Protein 1NN7 (pdb70)

Sequence (105 aa):
LIVLNVSGTRFQTWQDTLERYPDTLLGSSERDFFYHPETQQYFFDRDPDIFRHILNFYRTGKLHYPRHECISAYDEELAFFGLIPEIIGDCCYEEYKDRRRENAE

Organism: Rattus norvegicus (NCBI:txid10116)

Nearest PDB structures (foldseek):
  1nn7-assembly1_A  TM=1.010E+00  e=1.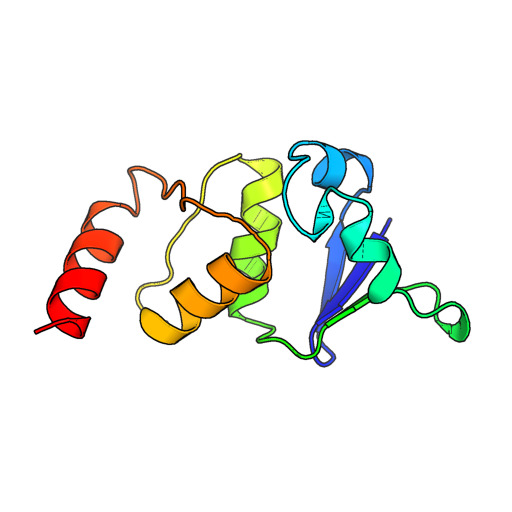945E-22  Rattus norvegicus
  7ukh-assembly1_A  TM=9.911E-01  e=4.277E-20  Homo sapiens
  1s1g-assembly1_B  TM=9.891E-01  e=1.939E-17  Homo sapiens
  7w6s-assembly1_F  TM=9.846E-01  e=5.201E-17  Homo sapiens
  7w6n-assembly1_B  TM=9.807E-01  e=1.815E-16  Homo sapiens

InterPro domains:
  IPR000210 BTB/POZ domain [SM00225] (41-140)
  IPR003131 Potassium channel tetramerisation-type BTB domain [PF02214] (43-132)
  IPR003968 Potassium channel, voltage dependent, Kv [PR01491] (82-92)
  IPR003968 Potassium channel, voltage dependent, Kv [PR01491] (299-307)
  IPR003968 Potassium channel, voltage dependent, Kv [PR01491] (323-337)
  IPR003968 Potassium channel, voltage dependent, Kv [PR01491] (394-405)
  IPR003975 Potassium channel, voltage dependent, Kv4 [PR01497] (68-81)
  IPR003975 Potassium channel, voltage dependent, Kv4 [PR01497] (143-159)
  IPR003975 Potassium channel, voltage dependent, Kv4 [PR01497] (161-175)
  IPR003975 Potassium channel, voltage dependent, Kv4 [PR01497] (180-194)
  IPR003975 Potassium channel, voltage dependent, Kv4 [PR01497] (220-236)
  IPR003975 Potassium channel, voltage dependent, Kv4 [PR01497] (318-337)
  IPR003975 Potassium channel, voltage dependent, Kv4 [PR01497] (415-426)
  IPR003975 Potassium channel, voltage dependent, Kv4 [PR01497] (429-445)
  IPR003975 Potassium channel, voltage dependent, Kv4 [PR01497] (475-489)
  IPR004055 Potassium channel, voltage dependent, Kv4.2 [PR01517] (30-42)
  IPR004055 Potassium channel, voltage dependent, Kv4.2 [PR01517] (148-164)
  IPR004055 Potassium channel, voltage dependent, Kv4.2 [PR01517] (461-473)
  IPR004055 Potassium channel, voltage dependent, Kv4.2 [PR01517] (560-573)
  IPR004055 Potassium channel, voltage dependent, Kv4.2 [PR01517] (580-592)

CATH classification: 3.30.710.10

Structure (mmCIF, N/CA/C/O backbone):
data_1NN7
#
_entry.id   1NN7
#
_cell.length_a   59.999
_cell.length_b   59.999
_cell.length_c   61.593
_cell.angle_alpha   90.00
_cell.angle_beta   90.00
_cell.angle_gamma   90.00
#
_symmetry.space_group_name_H-M   'P 4 21 2'
#
loop_
_entity.id
_entity.type
_entity.pdbx_description
1 polymer 'potassium channel Kv4.2'
2 non-polymer 'ZINC ION'
3 water water
#
loop_
_atom_site.group_PDB
_atom_site.id
_atom_site.type_symbol
_atom_site.label_atom_id
_atom_site.label_alt_id
_atom_site.label_comp_id
_atom_site.label_asym_id
_atom_site.label_entity_id
_atom_site.label_seq_id
_atom_site.pdbx_PDB_ins_code
_atom_site.Cartn_x
_atom_site.Cartn_y
_atom_site.Cartn_z
_atom_site.occupancy
_atom_site.B_iso_or_equiv
_atom_site.auth_seq_id
_atom_site.auth_comp_id
_atom_site.auth_asym_id
_atom_site.auth_atom_id
_atom_site.pdbx_PDB_model_num
ATOM 1 N N . LEU A 1 1 ? 14.023 64.275 27.960 1.00 39.01 42 LEU A N 1
ATOM 2 C CA . LEU A 1 1 ? 14.823 63.728 26.826 1.00 38.16 42 LEU A CA 1
ATOM 3 C C . LEU A 1 1 ? 14.876 62.215 26.826 1.00 38.23 42 LEU A C 1
ATOM 4 O O . LEU A 1 1 ? 15.179 61.597 27.845 1.00 39.17 42 LEU A O 1
ATOM 9 N N . ILE A 1 2 ? 14.586 61.630 25.667 1.00 37.86 43 ILE A N 1
ATOM 10 C CA . ILE A 1 2 ? 14.612 60.185 25.483 1.00 35.13 43 ILE A CA 1
ATOM 11 C C . ILE A 1 2 ? 15.962 59.817 24.882 1.00 33.99 43 ILE A C 1
ATOM 12 O O . ILE A 1 2 ? 16.392 60.428 23.907 1.00 32.95 43 ILE A O 1
ATOM 17 N N . VAL A 1 3 ? 16.632 58.834 25.470 1.00 31.28 44 VAL A N 1
ATOM 18 C CA . VAL A 1 3 ? 17.917 58.393 24.951 1.00 29.64 44 VAL A CA 1
ATOM 19 C C . VAL A 1 3 ? 17.735 57.139 24.115 1.00 28.44 44 VAL A C 1
ATOM 20 O O . VAL A 1 3 ? 17.254 56.110 24.599 1.00 26.76 44 VAL A O 1
ATOM 24 N N . LEU A 1 4 ? 18.113 57.245 22.849 1.00 26.30 45 LEU A N 1
ATOM 25 C CA . LEU A 1 4 ? 18.025 56.136 21.926 1.00 22.20 45 LEU A CA 1
ATOM 26 C C . LEU A 1 4 ? 19.468 55.757 21.608 1.00 23.33 45 LEU A C 1
ATOM 27 O O . LEU A 1 4 ? 20.136 56.428 20.816 1.00 21.51 45 LEU A O 1
ATOM 32 N N . ASN A 1 5 ? 19.952 54.702 22.260 1.00 23.04 46 ASN A N 1
ATOM 33 C CA . ASN A 1 5 ? 21.308 54.216 22.060 1.00 21.65 46 ASN A CA 1
ATOM 34 C C . ASN A 1 5 ? 21.308 53.214 20.910 1.00 22.19 46 ASN A C 1
ATOM 35 O O . ASN A 1 5 ? 20.746 52.127 21.033 1.00 22.41 46 ASN A O 1
ATOM 40 N N . VAL A 1 6 ? 21.933 53.580 19.793 1.00 21.11 47 VAL A N 1
ATOM 41 C CA . VAL A 1 6 ? 21.995 52.698 18.635 1.00 18.27 47 VAL A CA 1
ATOM 42 C C . VAL A 1 6 ? 23.416 52.188 18.428 1.00 18.99 47 VAL A C 1
ATOM 43 O O . VAL A 1 6 ? 24.275 52.903 17.906 1.00 18.66 47 VAL A O 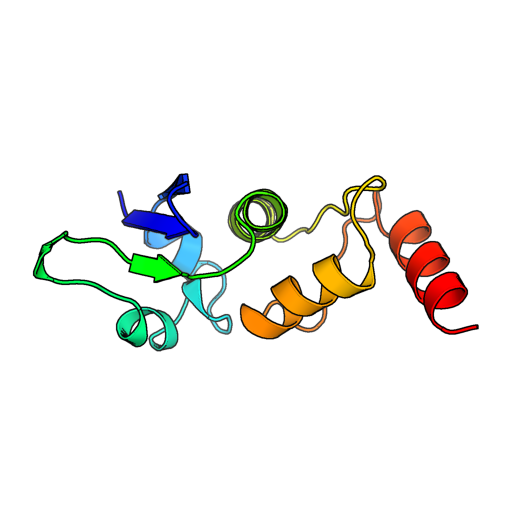1
ATOM 47 N N . SER A 1 7 ? 23.652 50.947 18.846 1.00 19.28 48 SER A N 1
ATOM 48 C CA . SER A 1 7 ? 24.957 50.302 18.738 1.00 19.75 48 SER A CA 1
ATOM 49 C C . SER A 1 7 ? 26.096 51.109 19.368 1.00 20.99 48 SER A C 1
ATOM 50 O O . SER A 1 7 ? 27.230 51.068 18.889 1.00 19.92 48 SER A O 1
ATOM 53 N N . GLY A 1 8 ? 25.794 51.835 20.441 1.00 20.46 49 GLY A N 1
ATOM 54 C CA . GLY A 1 8 ? 26.818 52.617 21.110 1.00 20.20 49 GLY A CA 1
ATOM 55 C C . GLY A 1 8 ? 26.732 54.108 20.837 1.00 20.83 49 GLY A C 1
ATOM 56 O O . GLY A 1 8 ? 27.316 54.905 21.571 1.00 19.24 49 GLY A O 1
ATOM 57 N N . THR A 1 9 ? 26.006 54.486 19.786 1.00 19.00 50 THR A N 1
ATOM 58 C CA . THR A 1 9 ? 25.857 55.890 19.424 1.00 19.50 50 THR A CA 1
ATOM 59 C C . THR A 1 9 ? 24.631 56.474 20.105 1.00 20.95 50 THR A C 1
ATOM 60 O O . THR A 1 9 ? 23.509 56.000 19.911 1.00 19.82 50 THR A O 1
ATOM 64 N N . ARG A 1 10 ? 24.857 57.513 20.898 1.00 20.47 51 ARG A N 1
ATOM 65 C CA . ARG A 1 10 ? 23.781 58.161 21.614 1.00 21.54 51 ARG A CA 1
ATOM 66 C C . ARG A 1 10 ? 23.008 59.152 20.766 1.00 21.63 51 ARG A C 1
ATOM 67 O O . ARG A 1 10 ? 23.586 60.063 20.173 1.00 22.54 51 ARG A O 1
ATOM 75 N N . PHE A 1 11 ? 21.698 58.951 20.707 1.00 21.19 52 PHE A N 1
ATOM 76 C CA . PHE A 1 11 ? 20.805 59.829 20.070 1.00 22.36 52 PHE A CA 1
ATOM 77 C C . PHE A 1 11 ? 19.839 60.282 21.120 1.00 23.03 52 PHE A C 1
ATOM 78 O O . PHE A 1 11 ? 19.551 59.512 22.048 1.00 20.80 52 PHE A O 1
ATOM 86 N N . GLN A 1 12 ? 19.319 61.499 21.026 1.00 24.55 53 GLN A N 1
ATOM 87 C CA . GLN A 1 12 ? 18.363 61.981 22.012 1.00 24.33 53 GLN A CA 1
ATOM 88 C C . GLN A 1 12 ? 17.311 62.792 21.292 1.00 25.01 53 GLN A C 1
ATOM 89 O O . GLN A 1 12 ? 17.612 63.568 20.382 1.00 23.47 53 GLN A O 1
ATOM 95 N N . THR A 1 13 ? 16.068 62.585 21.699 1.00 26.06 54 THR A N 1
ATOM 96 C CA . THR A 1 13 ? 14.941 63.278 21.115 1.00 27.98 54 THR A CA 1
ATOM 97 C C . THR A 1 13 ? 13.888 63.417 22.203 1.00 29.70 54 THR A C 1
ATOM 98 O O . THR A 1 13 ? 14.110 63.002 23.341 1.00 28.14 54 THR A O 1
ATOM 102 N N . TRP A 1 14 ? 12.747 63.998 21.851 1.00 31.54 55 TRP A N 1
ATOM 103 C CA . TRP A 1 14 ? 11.664 64.176 22.808 1.00 32.88 55 TRP A CA 1
ATOM 104 C C . TRP A 1 14 ? 10.577 63.150 22.552 1.00 34.06 55 TRP A C 1
ATOM 105 O O . TRP A 1 14 ? 10.341 62.755 21.410 1.00 34.95 55 TRP A O 1
ATOM 116 N N . GLN A 1 15 ? 9.920 62.730 23.627 1.00 35.35 56 GLN A N 1
ATOM 117 C CA . GLN A 1 15 ? 8.833 61.768 23.562 1.00 37.17 56 GLN A CA 1
ATOM 118 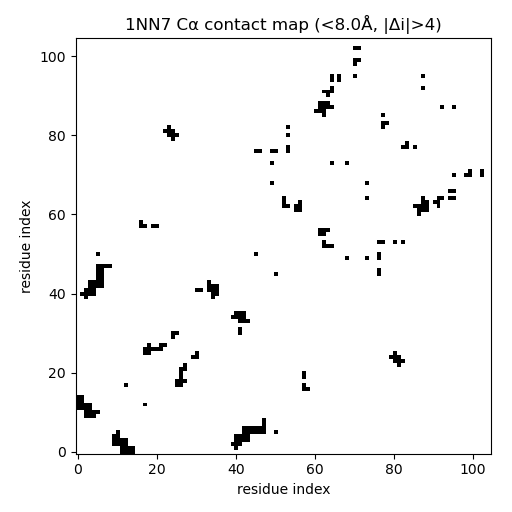C C . GLN A 1 15 ? 7.731 62.323 22.662 1.00 37.27 56 GLN A C 1
ATOM 119 O O . GLN A 1 15 ? 7.112 61.586 21.896 1.00 36.92 56 GLN A O 1
ATOM 125 N N . ASP A 1 16 ? 7.488 63.627 22.763 1.00 36.66 57 ASP A N 1
ATOM 126 C CA . ASP A 1 16 ? 6.460 64.270 21.952 1.00 37.05 57 ASP A CA 1
ATOM 127 C C . A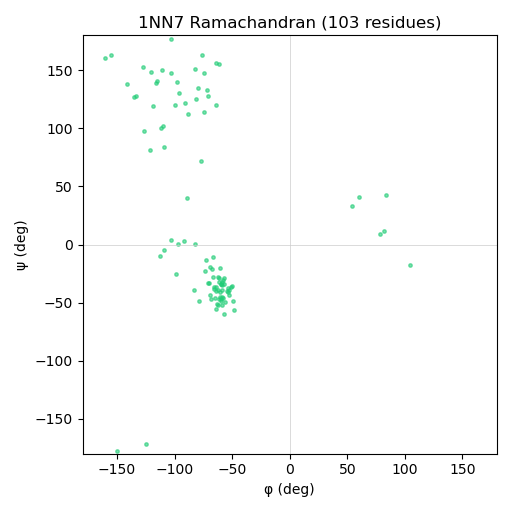SP A 1 16 ? 6.821 64.184 20.483 1.00 34.63 57 ASP A C 1
ATOM 128 O O . ASP A 1 16 ? 5.958 63.953 19.642 1.00 34.12 57 ASP A O 1
ATOM 133 N N . THR A 1 17 ? 8.104 64.370 20.184 1.00 33.06 58 THR A N 1
ATOM 134 C CA . THR A 1 17 ? 8.584 64.302 18.815 1.00 29.90 58 THR A CA 1
ATOM 135 C C . THR A 1 17 ? 8.264 62.937 18.222 1.00 28.43 58 THR A C 1
ATOM 136 O O . THR A 1 17 ? 7.670 62.846 17.151 1.00 29.04 58 THR A O 1
ATOM 140 N N . LEU A 1 18 ? 8.642 61.876 18.928 1.00 27.90 59 LEU A N 1
ATOM 141 C CA . LEU A 1 18 ? 8.399 60.519 18.444 1.00 27.32 59 LEU A CA 1
ATOM 142 C C . LEU A 1 18 ? 6.918 60.187 18.337 1.00 27.65 59 LEU A C 1
ATOM 143 O O . LEU A 1 18 ? 6.490 59.488 17.414 1.00 24.59 59 LEU A O 1
ATOM 148 N N . GLU A 1 19 ? 6.131 60.699 19.273 1.00 28.29 60 GLU A N 1
ATOM 149 C CA . GLU A 1 19 ? 4.701 60.435 19.258 1.00 30.60 60 GLU A CA 1
ATOM 150 C C . GLU A 1 19 ? 3.995 61.064 18.063 1.00 30.90 60 GLU A C 1
ATOM 151 O O . GLU A 1 19 ? 2.833 60.757 17.805 1.00 31.57 60 GLU A O 1
ATOM 157 N N . ARG A 1 20 ? 4.695 61.933 17.334 1.00 30.80 61 ARG A N 1
ATOM 158 C CA . ARG A 1 20 ? 4.121 62.579 16.152 1.00 31.93 61 ARG A CA 1
ATOM 159 C C . ARG A 1 20 ? 3.693 61.536 15.128 1.00 30.15 61 ARG A C 1
ATOM 160 O O . ARG A 1 20 ? 2.714 61.717 14.408 1.00 29.62 61 ARG A O 1
ATOM 168 N N . TYR A 1 21 ? 4.441 60.445 15.044 1.00 29.21 62 TYR A N 1
ATOM 169 C CA . TYR A 1 21 ? 4.083 59.413 14.096 1.00 27.54 62 TYR A CA 1
ATOM 170 C C . TYR A 1 21 ? 3.846 58.081 14.774 1.00 28.78 62 TYR A C 1
ATOM 171 O O . TYR A 1 21 ? 4.686 57.182 14.738 1.00 28.22 62 TYR A O 1
ATOM 180 N N . PRO A 1 22 ? 2.567 58.013 15.319 1.00 30.38 63 PRO A N 1
ATOM 181 C CA . PRO A 1 22 ? 2.243 56.747 15.791 1.00 31.73 63 PRO A CA 1
ATOM 182 C C . PRO A 1 22 ? 2.257 55.782 14.794 1.00 33.31 63 PRO A C 1
ATOM 183 O O . PRO A 1 22 ? 2.125 56.189 13.643 1.00 37.19 63 PRO A O 1
ATOM 187 N N . ASP A 1 23 ? 2.448 54.529 15.025 1.00 32.55 64 ASP A N 1
ATOM 188 C CA . ASP A 1 23 ? 2.400 53.732 13.779 1.00 32.92 64 ASP A CA 1
ATOM 189 C C . ASP A 1 23 ? 3.685 53.702 13.020 1.00 31.08 64 ASP A C 1
ATOM 190 O O . ASP A 1 23 ? 3.791 53.822 11.810 1.00 31.00 64 ASP A O 1
ATOM 195 N N . THR A 1 24 ? 4.682 53.537 13.884 1.00 28.54 65 THR A N 1
ATOM 196 C CA . THR A 1 24 ? 6.048 53.340 13.700 1.00 26.18 65 THR A CA 1
ATOM 197 C C . THR A 1 24 ? 6.625 52.762 14.939 1.00 26.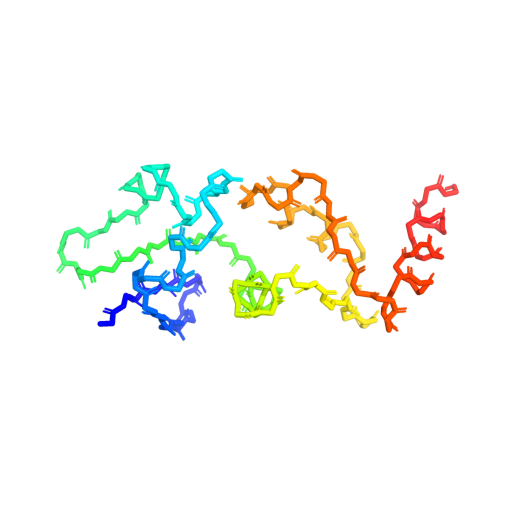66 65 THR A C 1
ATOM 198 O O . THR A 1 24 ? 5.971 52.845 15.976 1.00 26.94 65 THR A O 1
ATOM 202 N N . LEU A 1 25 ? 7.796 52.143 14.879 1.00 27.08 66 LEU A N 1
ATOM 203 C CA . LEU A 1 25 ? 8.361 51.519 16.068 1.00 26.32 66 LEU A CA 1
ATOM 204 C C . LEU A 1 25 ? 8.530 52.514 17.221 1.00 25.46 66 LEU A C 1
ATOM 205 O O . LEU A 1 25 ? 7.944 52.350 18.291 1.00 24.40 66 LEU A O 1
ATOM 210 N N . LEU A 1 26 ? 9.325 53.551 16.979 1.00 25.25 67 LEU A N 1
ATOM 211 C CA . LEU A 1 26 ? 9.627 54.568 17.979 1.00 24.96 67 LEU A CA 1
ATOM 212 C C . LEU A 1 26 ? 8.459 55.396 18.519 1.00 25.72 67 LEU A C 1
ATOM 213 O O . LEU A 1 26 ? 8.521 55.880 19.645 1.00 22.94 67 LEU A O 1
ATOM 218 N N . GLY A 1 27 ? 7.410 55.575 17.723 1.00 27.15 68 GLY A N 1
ATOM 219 C CA . GLY A 1 27 ? 6.282 56.370 18.180 1.00 28.44 68 GLY A CA 1
ATOM 220 C C . GLY A 1 27 ? 5.182 55.572 18.854 1.00 29.91 68 GLY A C 1
ATOM 221 O O . GLY A 1 27 ? 4.154 56.129 19.245 1.00 29.80 68 GLY A O 1
ATOM 222 N N . SER A 1 28 ? 5.400 54.269 19.000 1.00 29.72 69 SER A N 1
ATOM 223 C CA . SER A 1 28 ? 4.402 53.398 19.611 1.00 30.80 69 SER A CA 1
ATOM 224 C C . SER A 1 28 ? 4.929 52.604 20.797 1.00 31.30 69 SER A C 1
ATOM 225 O O . SER A 1 28 ? 6.051 52.813 21.260 1.00 31.54 69 SER A O 1
ATOM 228 N N . SER A 1 29 ? 4.102 51.676 21.270 1.00 31.81 70 SER A N 1
ATOM 229 C CA . SER A 1 29 ? 4.449 50.827 22.400 1.00 31.24 70 SER A CA 1
ATOM 230 C C . SER A 1 29 ? 5.497 49.788 22.021 1.00 30.68 70 SER A C 1
ATOM 231 O O . SER A 1 29 ? 6.089 49.149 22.893 1.00 29.87 70 SER A O 1
ATOM 234 N N . GLU A 1 30 ? 5.728 49.615 20.721 1.00 32.52 71 GLU A N 1
ATOM 235 C CA . GLU A 1 30 ? 6.731 48.650 20.269 1.00 33.71 71 GLU A CA 1
ATOM 236 C C . GLU A 1 30 ? 8.080 49.016 20.880 1.00 32.56 71 GLU A C 1
ATOM 237 O O . GLU A 1 30 ? 8.902 48.148 21.140 1.00 32.11 71 GLU A O 1
ATOM 243 N N . ARG A 1 31 ? 8.288 50.311 21.105 1.00 32.67 72 ARG A N 1
ATOM 244 C CA . ARG A 1 31 ? 9.537 50.827 21.657 1.00 32.16 72 ARG A CA 1
ATOM 245 C C . ARG A 1 31 ? 9.888 50.277 23.036 1.00 32.94 72 ARG A C 1
ATOM 246 O O . ARG A 1 31 ? 11.067 50.090 23.361 1.00 30.61 72 ARG A O 1
ATOM 254 N N . ASP A 1 32 ? 8.859 50.029 23.844 1.00 32.88 73 ASP A N 1
ATOM 255 C CA . ASP A 1 32 ? 9.035 49.510 25.198 1.00 32.69 73 ASP A CA 1
ATOM 256 C C . ASP A 1 32 ? 9.927 48.275 25.247 1.00 30.57 73 ASP A C 1
ATOM 257 O O . ASP A 1 32 ? 10.702 48.091 26.186 1.00 29.87 73 ASP A O 1
ATOM 262 N N . PHE A 1 33 ? 9.810 47.431 24.229 1.00 29.50 74 PHE A N 1
ATOM 263 C CA . PHE A 1 33 ? 10.582 46.197 24.155 1.00 30.55 74 PHE A CA 1
ATOM 264 C C . PHE A 1 33 ? 12.094 46.406 24.126 1.00 29.62 74 PHE A C 1
ATOM 265 O O . PHE A 1 33 ? 12.850 45.496 24.451 1.00 29.51 74 PHE A O 1
ATOM 273 N N . PHE A 1 34 ? 12.525 47.607 23.749 1.00 29.26 75 PHE A N 1
ATOM 274 C CA . PHE A 1 34 ? 13.946 47.931 23.654 1.00 28.88 75 PHE A CA 1
ATOM 275 C C . PHE A 1 34 ? 14.481 48.761 24.808 1.00 29.66 75 PHE A C 1
ATOM 276 O O . PHE A 1 34 ? 15.648 49.150 24.803 1.00 29.8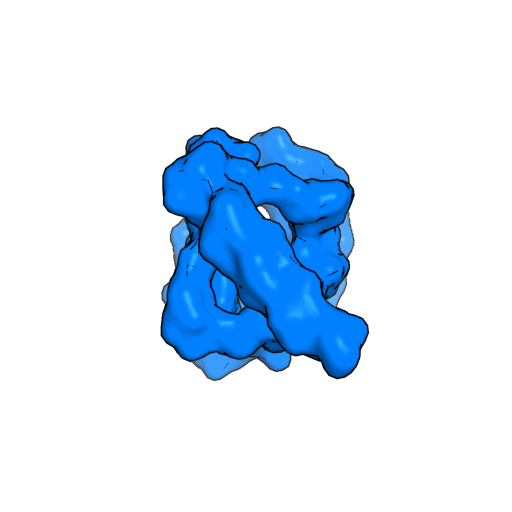1 75 PHE A O 1
ATOM 284 N N . TYR A 1 35 ? 13.634 49.033 25.795 1.00 30.92 76 TYR A N 1
ATOM 285 C CA . TYR A 1 35 ? 14.046 49.820 26.951 1.00 32.49 76 TYR A CA 1
ATOM 286 C C . TYR A 1 35 ? 14.930 49.015 27.904 1.00 33.22 76 TYR A C 1
ATOM 287 O O . TYR A 1 35 ? 14.786 47.798 28.035 1.00 32.71 76 TYR A O 1
ATOM 296 N N . HIS A 1 36 ? 15.852 49.712 28.557 1.00 34.16 77 HIS A N 1
ATOM 297 C CA . HIS A 1 36 ? 16.764 49.108 29.520 1.00 36.14 77 HIS A CA 1
ATOM 298 C C . HIS A 1 36 ? 16.632 49.905 30.803 1.00 36.43 77 HIS A C 1
ATOM 299 O O . HIS A 1 36 ? 17.237 50.965 30.948 1.00 36.93 77 HIS A O 1
ATOM 306 N N . PRO A 1 37 ? 15.822 49.408 31.749 1.00 37.46 78 PRO A N 1
ATOM 307 C CA . PRO A 1 37 ? 15.600 50.078 33.031 1.00 38.35 78 PRO A CA 1
ATOM 308 C C . PRO A 1 37 ? 16.902 50.489 33.709 1.00 39.40 78 PRO A C 1
ATOM 309 O O . PRO A 1 37 ? 17.063 51.627 34.143 1.00 38.21 78 PRO A O 1
ATOM 313 N N . GLU A 1 38 ? 17.831 49.549 33.787 1.00 40.38 79 GLU A N 1
ATOM 314 C CA . GLU A 1 38 ? 19.112 49.796 34.419 1.00 43.56 79 GLU A CA 1
ATOM 315 C C . GLU A 1 38 ? 19.806 51.065 33.934 1.00 43.74 79 GLU A C 1
ATOM 316 O O . GLU A 1 38 ? 20.454 51.758 34.721 1.00 44.16 79 GLU A O 1
ATOM 322 N N . THR A 1 39 ? 19.661 51.379 32.649 1.00 42.75 80 THR A N 1
ATOM 323 C CA . THR A 1 39 ? 20.312 52.561 32.087 1.00 41.33 80 THR A CA 1
ATOM 324 C C . THR A 1 39 ? 19.384 53.711 31.710 1.00 40.81 80 THR A C 1
ATOM 325 O O . THR A 1 39 ? 19.855 54.779 31.318 1.00 39.96 80 THR A O 1
ATOM 329 N N . GLN A 1 40 ? 18.076 53.501 31.832 1.00 40.40 81 GLN A N 1
ATOM 330 C CA . GLN A 1 40 ? 17.095 54.535 31.496 1.00 39.52 81 GLN A CA 1
ATOM 331 C C . GLN A 1 40 ? 17.182 54.968 30.039 1.00 37.61 81 GLN A C 1
ATOM 332 O O . GLN A 1 40 ? 17.071 56.153 29.731 1.00 37.21 81 GLN A O 1
ATOM 338 N N . GLN A 1 41 ? 17.381 54.010 29.143 1.00 35.87 82 GLN A N 1
ATOM 339 C CA . GLN A 1 41 ? 17.473 54.322 27.724 1.00 33.45 82 GLN A CA 1
ATOM 340 C C . GLN A 1 41 ? 17.092 53.124 26.874 1.00 31.93 82 GLN A C 1
ATOM 341 O O . GLN A 1 41 ? 17.044 51.991 27.360 1.00 32.29 82 GLN A O 1
ATOM 347 N N . TYR A 1 42 ? 16.810 53.379 25.602 1.00 29.34 83 TYR A N 1
ATOM 348 C CA . TYR A 1 42 ? 16.451 52.309 24.686 1.00 27.78 83 TYR A CA 1
ATOM 349 C C . TYR A 1 42 ? 17.678 51.903 23.896 1.00 26.61 83 TYR A C 1
ATOM 350 O O . TYR A 1 42 ? 18.477 52.754 23.504 1.00 27.61 83 TYR A O 1
ATOM 359 N N . PHE A 1 43 ? 17.841 50.604 23.676 1.00 24.15 84 PHE A N 1
ATOM 360 C CA . PHE A 1 43 ? 18.980 50.128 22.913 1.00 23.29 84 PHE A CA 1
ATOM 361 C C . PHE A 1 43 ? 18.547 49.453 21.620 1.00 22.70 84 PHE A C 1
ATOM 362 O O . PHE A 1 43 ? 17.575 48.697 21.590 1.00 22.73 84 PHE A O 1
ATOM 370 N N . PHE A 1 44 ? 19.281 49.733 20.551 1.00 21.71 85 PHE A N 1
ATOM 371 C CA . PHE A 1 44 ? 19.000 49.153 19.245 1.00 20.95 85 PHE A CA 1
ATOM 372 C C . PHE A 1 44 ? 20.336 48.702 18.678 1.00 22.72 85 PHE A C 1
ATOM 373 O O . PHE A 1 44 ? 21.289 49.484 18.627 1.00 23.07 85 PHE A O 1
ATOM 381 N N . ASP A 1 45 ? 20.417 47.437 18.271 1.00 23.38 86 ASP A N 1
ATOM 382 C CA . ASP A 1 45 ? 21.657 46.911 17.702 1.00 25.32 86 ASP A CA 1
ATOM 383 C C . ASP A 1 45 ? 21.646 47.147 16.194 1.00 23.68 86 ASP A C 1
ATOM 384 O O . ASP A 1 45 ? 22.063 46.289 15.422 1.00 22.92 86 ASP A O 1
ATOM 389 N N . ARG A 1 46 ? 21.163 48.319 15.790 1.00 22.54 87 ARG A N 1
ATOM 390 C CA . ARG A 1 46 ? 21.073 48.667 14.377 1.00 22.84 87 ARG A CA 1
ATOM 391 C C . ARG A 1 46 ? 22.181 49.629 13.943 1.00 22.27 87 ARG A C 1
ATOM 392 O O . ARG A 1 46 ? 22.994 50.084 14.751 1.00 22.44 87 ARG A O 1
ATOM 400 N N . ASP A 1 47 ? 22.199 49.933 12.652 1.00 22.06 88 ASP A N 1
ATOM 401 C CA . ASP A 1 47 ? 23.194 50.825 12.082 1.00 20.97 88 ASP A CA 1
ATOM 402 C C . ASP A 1 47 ? 23.032 52.221 12.662 1.00 19.45 88 ASP A C 1
ATOM 403 O O . ASP A 1 47 ? 21.989 52.846 12.516 1.00 19.94 88 ASP A O 1
ATOM 408 N N . PRO A 1 48 ? 24.081 52.734 13.318 1.00 20.33 89 PRO A N 1
ATOM 409 C CA . PRO A 1 48 ? 24.047 54.066 13.927 1.00 18.68 89 PRO A CA 1
ATOM 410 C C . PRO A 1 48 ? 24.118 55.241 12.940 1.00 20.32 89 PRO A C 1
ATOM 411 O O . PRO A 1 48 ? 23.689 56.354 13.256 1.00 21.41 89 PRO A O 1
ATOM 415 N N . ASP A 1 49 ? 24.650 55.007 11.746 1.00 19.47 90 ASP A N 1
ATOM 416 C CA . ASP A 1 49 ? 24.740 56.081 10.758 1.00 18.83 90 ASP A CA 1
ATOM 417 C C . ASP A 1 49 ? 23.418 56.339 10.065 1.00 18.37 90 ASP A C 1
ATOM 418 O O . ASP A 1 49 ? 22.978 57.486 9.933 1.00 17.39 90 ASP A O 1
ATOM 423 N N . ILE A 1 50 ? 22.798 55.263 9.611 1.00 17.56 91 ILE A N 1
ATOM 424 C CA . ILE A 1 50 ? 21.526 55.356 8.927 1.00 17.86 91 ILE A CA 1
ATOM 425 C C . ILE A 1 50 ? 20.432 55.823 9.887 1.00 17.56 91 ILE A C 1
ATOM 426 O O . ILE A 1 50 ? 19.466 56.453 9.463 1.00 19.75 91 ILE A O 1
ATOM 431 N N . PHE A 1 51 ? 20.585 55.533 11.180 1.00 17.95 92 PHE A N 1
ATOM 432 C CA . PHE A 1 51 ? 19.573 55.946 12.151 1.00 19.35 92 PHE A CA 1
ATOM 433 C C . PHE A 1 51 ? 19.303 57.455 12.157 1.00 19.31 92 PHE A C 1
ATOM 434 O O . PHE A 1 51 ? 18.196 57.883 12.491 1.00 19.66 92 PHE A O 1
ATOM 442 N N . ARG A 1 52 ? 20.308 58.257 11.800 1.00 19.58 93 ARG A N 1
ATOM 443 C CA . ARG A 1 52 ? 20.141 59.714 11.749 1.00 19.39 93 ARG A CA 1
ATOM 444 C C . ARG A 1 52 ? 18.965 60.086 10.854 1.00 17.91 93 ARG A C 1
ATOM 445 O O . ARG A 1 52 ? 18.192 60.994 11.167 1.00 18.54 93 ARG A O 1
ATOM 453 N N . HIS A 1 53 ? 18.835 59.376 9.736 1.00 17.80 94 HIS A N 1
ATOM 454 C CA . HIS A 1 53 ? 17.760 59.641 8.788 1.00 18.83 94 HIS A CA 1
ATOM 455 C C . HIS A 1 53 ? 16.409 59.206 9.342 1.00 19.16 94 HIS A C 1
ATOM 456 O O . HIS A 1 53 ? 15.389 59.826 9.053 1.00 20.96 94 HIS A O 1
ATOM 463 N N . ILE A 1 54 ? 16.408 58.142 10.135 1.00 18.76 95 ILE A N 1
ATOM 464 C CA . ILE A 1 54 ? 15.177 57.653 10.746 1.00 18.36 95 ILE A CA 1
ATOM 465 C C . ILE A 1 54 ? 14.657 58.730 11.697 1.00 19.14 95 ILE A C 1
ATOM 466 O O . ILE A 1 54 ? 13.522 59.183 11.574 1.00 19.62 95 ILE A O 1
ATOM 471 N N . LEU A 1 55 ? 15.503 59.137 12.643 1.00 19.77 96 LEU A N 1
ATOM 472 C CA . LEU A 1 55 ? 15.143 60.155 13.627 1.00 19.72 96 LEU A CA 1
ATOM 473 C C . LEU A 1 55 ? 14.720 61.482 12.996 1.00 21.10 96 LEU A C 1
ATOM 474 O O . LEU A 1 55 ? 13.718 62.072 13.405 1.00 21.25 96 LEU A O 1
ATOM 479 N N . ASN A 1 56 ? 15.488 61.952 12.014 1.00 22.67 97 ASN A N 1
ATOM 480 C CA . ASN A 1 56 ? 15.180 63.208 11.331 1.00 22.78 97 ASN A CA 1
ATOM 481 C C . ASN A 1 56 ? 13.765 63.219 10.794 1.00 21.81 97 ASN A C 1
ATOM 482 O O . ASN A 1 56 ? 13.096 64.248 10.806 1.00 21.25 97 ASN A O 1
ATOM 487 N N . PHE A 1 57 ? 13.315 62.068 10.308 1.00 20.88 98 PHE A N 1
ATOM 488 C CA . PHE A 1 57 ? 11.970 61.950 9.768 1.00 22.19 98 PHE A CA 1
ATOM 489 C C . PHE A 1 57 ? 10.896 62.454 10.740 1.00 22.89 98 PHE A C 1
ATOM 490 O O . PHE A 1 57 ? 9.929 63.085 10.325 1.00 22.91 98 PHE A O 1
ATOM 498 N N . TYR A 1 58 ? 11.065 62.176 12.029 1.00 22.93 99 TYR A N 1
ATOM 499 C CA . TYR A 1 58 ? 10.072 62.590 13.015 1.00 25.29 99 TYR A CA 1
ATOM 500 C C . TYR A 1 58 ? 9.859 64.095 13.115 1.00 27.73 99 TYR A C 1
ATOM 501 O O . TYR A 1 58 ? 8.765 64.543 13.446 1.00 26.69 99 TYR A O 1
ATOM 510 N N . ARG A 1 59 ? 10.888 64.875 12.804 1.00 29.46 100 ARG A N 1
ATOM 511 C CA . ARG A 1 59 ? 10.777 66.325 12.875 1.00 31.73 100 ARG A CA 1
ATOM 512 C C . ARG A 1 59 ? 10.140 66.921 11.625 1.00 34.23 100 ARG A C 1
ATOM 513 O O . ARG A 1 59 ? 9.344 67.857 11.700 1.00 35.61 100 ARG A O 1
ATOM 521 N N . THR A 1 60 ? 10.495 66.371 10.472 1.00 34.43 101 THR A N 1
ATOM 522 C CA . THR A 1 60 ? 9.995 66.880 9.208 1.00 34.48 101 THR A CA 1
ATOM 523 C C . THR A 1 60 ? 8.826 66.095 8.625 1.00 33.69 101 THR A C 1
ATOM 524 O O . THR A 1 60 ? 8.035 66.643 7.862 1.00 34.39 101 THR A O 1
ATOM 528 N N . GLY A 1 61 ? 8.720 64.818 8.987 1.00 32.20 102 GLY A N 1
ATOM 529 C CA . GLY A 1 61 ? 7.665 63.980 8.446 1.00 30.90 102 GLY A CA 1
ATOM 530 C C . GLY A 1 61 ? 8.097 63.570 7.050 1.00 30.19 102 GLY A C 1
ATOM 531 O O . GLY A 1 61 ? 7.340 62.981 6.273 1.00 29.78 102 GLY A O 1
ATOM 532 N N . LYS A 1 62 ? 9.349 63.892 6.755 1.00 28.65 103 LYS A N 1
ATOM 533 C CA . LYS A 1 62 ? 9.964 63.613 5.473 1.00 29.75 103 LYS A CA 1
ATOM 534 C C . LYS A 1 62 ? 11.285 62.859 5.654 1.00 29.45 103 LYS A C 1
ATOM 535 O O . LYS A 1 62 ? 11.974 62.991 6.669 1.00 28.79 103 LYS A O 1
ATOM 537 N N . LEU A 1 63 ? 11.641 62.079 4.647 1.00 27.40 104 LEU A N 1
ATOM 538 C CA . LEU A 1 63 ? 12.849 61.280 4.699 1.00 27.11 104 LEU A CA 1
ATOM 539 C C . LEU A 1 63 ? 13.850 61.720 3.647 1.00 25.53 104 LEU A C 1
ATOM 540 O O . LEU A 1 63 ? 13.476 62.058 2.528 1.00 26.37 104 LEU A O 1
ATOM 545 N N . HIS A 1 64 ? 15.122 61.730 4.020 1.00 23.85 105 HIS A N 1
ATOM 546 C CA . HIS A 1 64 ? 16.189 62.071 3.094 1.00 23.45 105 HIS A CA 1
ATOM 547 C C . HIS A 1 64 ? 16.948 60.757 2.877 1.00 24.85 105 HIS A C 1
ATOM 548 O O . HIS A 1 64 ? 16.977 59.903 3.771 1.00 23.39 105 HIS A O 1
ATOM 555 N N . TYR A 1 65 ? 17.536 60.589 1.694 1.00 23.49 106 TYR A N 1
ATOM 556 C CA . TYR A 1 65 ? 18.288 59.379 1.373 1.00 25.17 106 TYR A CA 1
ATOM 557 C C . TYR A 1 65 ? 19.749 59.696 1.076 1.00 27.11 106 TYR A C 1
ATOM 558 O O . TYR A 1 65 ? 20.057 60.423 0.129 1.00 27.01 106 TYR A O 1
ATOM 567 N N . PRO A 1 66 ? 20.669 59.140 1.879 1.00 27.84 107 PRO A N 1
ATOM 568 C CA . PRO A 1 66 ? 22.106 59.355 1.713 1.00 30.05 107 PRO A CA 1
ATOM 569 C C . PRO A 1 66 ? 22.637 58.578 0.516 1.00 32.81 107 PRO A C 1
ATOM 570 O O . PRO A 1 66 ? 22.641 57.343 0.514 1.00 32.97 107 PRO A O 1
ATOM 574 N N . ARG A 1 67 ? 23.086 59.308 -0.498 1.00 34.67 108 ARG A N 1
ATOM 575 C CA . ARG A 1 67 ? 23.612 58.704 -1.718 1.00 37.28 108 ARG A CA 1
ATOM 576 C C . ARG A 1 67 ? 24.720 57.691 -1.456 1.00 37.56 108 ARG A C 1
ATOM 577 O O . ARG A 1 67 ? 24.773 56.639 -2.096 1.00 38.02 108 ARG A O 1
ATOM 579 N N . HIS A 1 68 ? 25.605 58.011 -0.517 1.00 37.62 109 HIS A N 1
ATOM 580 C CA . HIS A 1 68 ? 26.729 57.137 -0.207 1.00 38.36 109 HIS A CA 1
ATOM 581 C C . HIS A 1 68 ? 26.355 55.821 0.466 1.00 37.30 109 HIS A C 1
ATOM 582 O O . HIS A 1 68 ? 27.128 54.862 0.445 1.00 36.92 109 HIS A O 1
ATOM 589 N N . GLU A 1 69 ? 25.167 55.764 1.053 1.00 35.24 110 GLU A N 1
ATOM 590 C CA . GLU A 1 69 ? 24.730 54.548 1.726 1.00 33.58 110 GLU A CA 1
ATOM 591 C C . GLU A 1 69 ? 24.156 53.523 0.742 1.00 31.19 110 GLU A C 1
ATOM 592 O O . GLU A 1 69 ? 23.625 53.879 -0.314 1.00 30.01 110 GLU A O 1
ATOM 598 N N . CYS A 1 70 ? 24.281 52.250 1.097 1.00 28.55 111 CYS A N 1
ATOM 599 C CA . CYS A 1 70 ? 23.745 51.166 0.285 1.00 26.93 111 CYS A CA 1
ATOM 600 C C . CYS A 1 70 ? 22.221 51.221 0.408 1.00 25.70 111 CYS A C 1
ATOM 601 O O . CYS A 1 70 ? 21.691 51.243 1.520 1.00 25.00 111 CYS A O 1
ATOM 604 N N . ILE A 1 71 ? 21.529 51.238 -0.730 1.00 24.01 112 ILE A N 1
ATOM 605 C CA . ILE A 1 71 ? 20.063 51.322 -0.749 1.00 25.30 112 ILE A CA 1
ATOM 606 C C . ILE A 1 71 ? 19.374 50.161 -0.022 1.00 23.51 112 ILE A C 1
ATOM 607 O O . ILE A 1 71 ? 18.313 50.335 0.581 1.00 23.65 112 ILE A O 1
ATOM 612 N N . SER A 1 72 ? 19.977 48.978 -0.084 1.00 21.30 113 SER A N 1
ATOM 613 C CA . SER A 1 72 ? 19.415 47.810 0.579 1.00 19.84 113 SER A CA 1
ATOM 614 C C . SER A 1 72 ? 19.503 47.975 2.090 1.00 18.13 113 SER A C 1
ATOM 615 O O . SER A 1 72 ? 18.534 47.725 2.816 1.00 17.76 113 SER A O 1
ATOM 618 N N . ALA A 1 73 ? 20.671 48.394 2.561 1.00 16.25 114 ALA A N 1
ATOM 619 C CA . ALA A 1 73 ? 20.875 48.614 3.981 1.00 15.94 114 ALA A CA 1
ATOM 620 C C . ALA A 1 73 ? 19.935 49.719 4.434 1.00 16.15 114 ALA A C 1
ATOM 621 O O . ALA A 1 73 ? 19.369 49.657 5.516 1.00 17.99 114 ALA A O 1
ATOM 623 N N . TYR A 1 74 ? 19.771 50.738 3.599 1.00 17.22 115 TYR A N 1
ATOM 624 C CA . TYR A 1 74 ? 18.892 51.854 3.941 1.00 18.40 115 TYR A CA 1
ATOM 625 C C . TYR A 1 74 ? 17.456 51.385 4.103 1.00 17.73 115 TYR A C 1
ATOM 626 O O . TYR A 1 74 ? 16.814 51.668 5.116 1.00 19.02 115 TYR A O 1
ATOM 635 N N . ASP A 1 75 ? 16.950 50.678 3.098 1.00 18.42 116 ASP A N 1
ATOM 636 C CA . ASP A 1 75 ? 15.584 50.184 3.145 1.00 18.37 116 ASP A CA 1
ATOM 637 C C . ASP A 1 75 ? 15.341 49.238 4.296 1.00 19.10 116 ASP A C 1
ATOM 638 O O . ASP A 1 75 ? 14.240 49.196 4.833 1.00 19.15 116 ASP A O 1
ATOM 643 N N . GLU A 1 76 ? 16.361 48.474 4.670 1.00 19.88 117 GLU A N 1
ATOM 644 C CA . GLU A 1 76 ? 16.208 47.524 5.759 1.00 22.32 117 GLU A CA 1
ATOM 645 C C . GLU A 1 76 ? 15.960 48.243 7.077 1.00 21.42 117 GLU A C 1
ATOM 646 O O . GLU A 1 76 ? 15.192 47.779 7.925 1.00 20.93 117 GLU A O 1
ATOM 652 N N . GLU A 1 77 ? 16.616 49.377 7.253 1.00 19.33 118 GLU A N 1
ATOM 653 C CA . GLU A 1 77 ? 16.434 50.140 8.473 1.00 20.17 118 GLU A CA 1
ATOM 654 C C . GLU A 1 77 ? 15.050 50.769 8.516 1.00 20.60 118 GLU A C 1
ATOM 655 O O . GLU A 1 77 ? 14.460 50.901 9.583 1.00 20.58 118 GLU A O 1
ATOM 661 N N . LEU A 1 78 ? 14.529 51.145 7.353 1.00 22.09 119 LEU A N 1
ATOM 662 C CA . LEU A 1 78 ? 13.207 51.754 7.284 1.00 22.87 119 LEU A CA 1
ATOM 663 C C . LEU A 1 78 ? 12.168 50.697 7.619 1.00 23.43 119 LEU A C 1
ATOM 664 O O . LEU A 1 78 ? 11.221 50.953 8.358 1.00 24.19 119 LEU A O 1
ATOM 669 N N . ALA A 1 79 ? 12.362 49.507 7.060 1.00 22.97 120 ALA A N 1
ATOM 670 C CA . ALA A 1 79 ? 11.467 48.384 7.287 1.00 23.69 120 ALA A CA 1
ATOM 671 C C . ALA A 1 79 ? 11.455 48.031 8.764 1.00 23.71 120 ALA A C 1
ATOM 672 O O . ALA A 1 79 ? 10.393 47.845 9.351 1.00 24.42 120 ALA A O 1
ATOM 674 N N . PHE A 1 80 ? 12.638 47.947 9.365 1.00 21.81 121 PHE A N 1
ATOM 675 C CA . PHE A 1 80 ? 12.738 47.616 10.777 1.00 22.39 121 PHE A CA 1
ATOM 676 C C . PHE A 1 80 ? 12.007 48.618 11.674 1.00 23.86 121 PHE A C 1
ATOM 677 O O . PHE A 1 80 ? 11.264 48.226 12.574 1.00 22.31 121 PHE A O 1
ATOM 685 N N . PHE A 1 81 ? 12.216 49.910 11.443 1.00 22.34 122 PHE A N 1
ATOM 686 C CA . PHE A 1 81 ? 11.579 50.908 12.296 1.00 22.58 122 PHE A CA 1
ATOM 687 C C . PHE A 1 81 ? 10.133 51.253 11.946 1.00 22.01 122 PHE A C 1
ATOM 688 O O . PHE A 1 81 ? 9.505 52.080 12.606 1.00 24.70 122 PHE A O 1
ATOM 696 N N . GLY A 1 82 ? 9.605 50.610 10.911 1.00 22.74 123 GLY A N 1
ATOM 697 C CA . GLY A 1 82 ? 8.224 50.839 10.534 1.00 24.06 123 GLY A CA 1
ATOM 698 C C . GLY A 1 82 ? 7.929 52.063 9.696 1.00 25.97 123 GLY A C 1
ATOM 699 O O . GLY A 1 82 ? 6.772 52.467 9.586 1.00 24.07 123 GLY A O 1
ATOM 700 N N . LEU A 1 83 ? 8.958 52.710 9.156 1.00 26.77 124 LEU A N 1
ATOM 701 C CA . LEU A 1 83 ? 8.724 53.836 8.276 1.00 28.69 124 LEU A CA 1
ATOM 702 C C . LEU A 1 83 ? 8.309 53.224 6.948 1.00 31.11 124 LEU A C 1
ATOM 703 O O . LEU A 1 83 ? 9.071 53.244 5.983 1.00 30.20 124 LEU A O 1
ATOM 708 N N . ILE A 1 84 ? 7.095 52.684 6.927 1.00 35.20 125 ILE A N 1
ATOM 709 C CA . ILE A 1 84 ? 6.549 52.026 5.744 1.00 38.69 125 ILE A CA 1
ATOM 710 C C . ILE A 1 84 ? 5.121 52.491 5.466 1.00 39.34 125 ILE A C 1
ATOM 711 O O . ILE A 1 84 ? 4.268 52.473 6.355 1.00 40.24 125 ILE A O 1
ATOM 716 N N . PRO A 1 85 ? 4.849 52.932 4.229 1.00 39.98 126 PRO A N 1
ATOM 717 C CA . PRO A 1 85 ? 5.846 52.988 3.159 1.00 39.86 126 PRO A CA 1
ATOM 718 C C . PRO A 1 85 ? 6.764 54.175 3.391 1.00 40.14 126 PRO A C 1
ATOM 719 O O . PRO A 1 85 ? 6.440 55.071 4.169 1.00 39.49 126 PRO A O 1
ATOM 723 N N . GLU A 1 86 ? 7.913 54.176 2.729 1.00 40.95 127 GLU A N 1
ATOM 724 C CA . GLU A 1 86 ? 8.844 55.279 2.879 1.00 41.83 127 GLU A CA 1
ATOM 725 C C . GLU A 1 86 ? 8.310 56.527 2.186 1.00 41.84 127 GLU A C 1
ATOM 726 O O . GLU A 1 86 ? 7.849 56.467 1.041 1.00 42.98 127 GLU A O 1
ATOM 732 N N . ILE A 1 87 ? 8.369 57.650 2.896 1.00 39.96 128 ILE A N 1
ATOM 733 C CA . ILE A 1 87 ? 7.939 58.935 2.364 1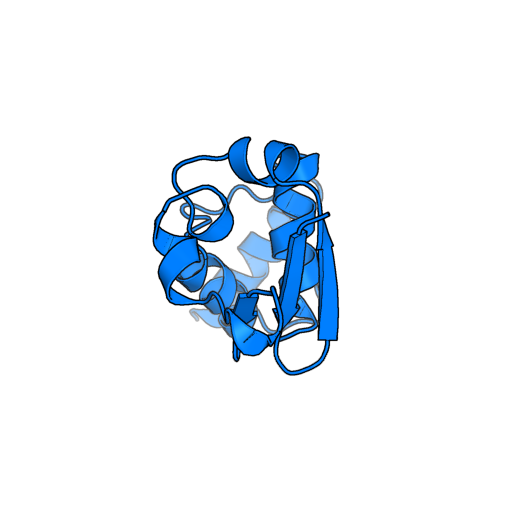.00 38.02 128 ILE A CA 1
ATOM 734 C C . ILE A 1 87 ? 9.219 59.735 2.150 1.00 36.26 128 ILE A C 1
ATOM 735 O O . ILE A 1 87 ? 9.631 60.510 3.012 1.00 34.57 128 ILE A O 1
ATOM 740 N N . ILE A 1 88 ? 9.855 59.521 1.006 1.00 33.97 129 ILE A N 1
ATOM 741 C CA . ILE A 1 88 ? 11.091 60.209 0.680 1.00 33.97 129 ILE A CA 1
ATOM 742 C C . ILE A 1 88 ? 10.756 61.607 0.180 1.00 33.08 129 ILE A C 1
ATOM 743 O O . ILE A 1 88 ? 9.846 61.781 -0.625 1.00 36.13 129 ILE A O 1
ATOM 748 N N . GLY A 1 89 ? 11.481 62.606 0.668 1.00 31.16 130 GLY A N 1
ATOM 749 C CA . GLY A 1 89 ? 11.221 63.967 0.236 1.00 30.15 130 GLY A CA 1
ATOM 750 C C . GLY A 1 89 ? 11.507 64.115 -1.243 1.00 28.86 130 GLY A C 1
ATOM 751 O O . GLY A 1 89 ? 12.284 63.342 -1.806 1.00 27.50 130 GLY A O 1
ATOM 752 N N . ASP A 1 90 ? 10.883 65.103 -1.877 1.00 29.45 131 ASP A N 1
ATOM 753 C CA . ASP A 1 90 ? 11.087 65.330 -3.303 1.00 32.18 131 ASP A CA 1
ATOM 754 C C . ASP A 1 90 ? 12.546 65.556 -3.634 1.00 30.81 131 ASP A C 1
ATOM 755 O O . ASP A 1 90 ? 13.025 65.161 -4.697 1.00 32.09 131 ASP A O 1
ATOM 760 N N . CYS A 1 91 ? 13.248 66.189 -2.709 1.00 28.64 132 CYS A N 1
ATOM 761 C CA . CYS A 1 91 ? 14.661 66.468 -2.873 1.00 28.45 132 CYS A CA 1
ATOM 762 C C . CYS A 1 91 ? 15.454 65.179 -3.070 1.00 27.39 132 CYS A C 1
ATOM 763 O O . CYS A 1 91 ? 16.456 65.168 -3.774 1.00 27.80 132 CYS A O 1
ATOM 766 N N . CYS A 1 92 ? 15.005 64.094 -2.449 1.00 28.04 133 CYS A N 1
ATOM 767 C CA . CYS A 1 92 ? 15.728 62.821 -2.538 1.00 27.65 133 CYS A CA 1
ATOM 768 C C . CYS A 1 92 ? 15.025 61.690 -3.291 1.00 27.07 133 CYS A C 1
ATOM 769 O O . CYS A 1 92 ? 15.636 60.660 -3.572 1.00 27.33 133 CYS A O 1
ATOM 772 N N . TYR A 1 93 ? 13.752 61.883 -3.617 1.00 27.34 134 TYR A N 1
ATOM 773 C CA . TYR A 1 93 ? 12.962 60.862 -4.305 1.00 28.22 134 TYR A CA 1
ATOM 774 C C . TYR A 1 93 ? 13.603 60.216 -5.538 1.00 29.08 134 TYR A C 1
ATOM 775 O O . TYR A 1 93 ? 13.750 58.998 -5.589 1.00 28.50 134 TYR A O 1
ATOM 784 N N . GLU A 1 94 ? 13.993 61.023 -6.521 1.00 29.01 135 GLU A N 1
ATOM 785 C CA . GLU A 1 94 ? 14.572 60.491 -7.754 1.00 30.52 135 GLU A CA 1
ATOM 786 C C . GLU A 1 94 ? 15.787 59.598 -7.563 1.00 29.52 135 GLU A C 1
ATOM 787 O O . GLU A 1 94 ? 15.841 58.502 -8.119 1.00 30.09 135 GLU A O 1
ATOM 793 N N . GLU A 1 95 ? 16.761 60.065 -6.787 1.00 27.58 136 GLU A N 1
ATOM 794 C CA . GLU A 1 95 ? 17.971 59.285 -6.532 1.00 26.37 136 GLU A CA 1
ATOM 795 C C . GLU A 1 95 ? 17.608 57.975 -5.842 1.00 24.53 136 GLU A C 1
ATOM 796 O O . GLU A 1 95 ? 18.164 56.923 -6.145 1.00 24.46 136 GLU A O 1
ATOM 798 N N . TYR A 1 96 ? 16.677 58.043 -4.903 1.00 25.00 137 TYR A N 1
ATOM 799 C CA . TYR A 1 96 ? 16.250 56.845 -4.188 1.00 24.72 137 TYR A CA 1
ATOM 800 C C . TYR A 1 96 ? 15.580 55.915 -5.198 1.00 24.11 137 TYR A C 1
ATOM 801 O O . TYR A 1 96 ? 15.853 54.713 -5.244 1.00 21.67 137 TYR A O 1
ATOM 810 N N . LYS A 1 97 ? 14.711 56.481 -6.025 1.00 23.26 138 LYS A N 1
ATOM 811 C CA . LYS A 1 97 ? 14.012 55.678 -7.018 1.00 24.84 138 LYS A CA 1
ATOM 812 C C . LYS A 1 97 ? 15.016 55.003 -7.958 1.00 24.77 138 LYS A C 1
ATOM 813 O O . LYS A 1 97 ? 14.936 53.800 -8.198 1.00 23.45 138 LYS A O 1
ATOM 819 N N . ASP A 1 98 ? 15.966 55.778 -8.473 1.00 24.88 139 ASP A N 1
ATOM 820 C CA . ASP A 1 98 ? 16.988 55.255 -9.379 1.00 27.69 139 ASP A CA 1
ATOM 821 C C . ASP A 1 98 ? 17.824 54.143 -8.763 1.00 28.18 139 ASP A C 1
ATOM 822 O O . ASP A 1 98 ? 18.086 53.126 -9.403 1.00 29.24 139 ASP A O 1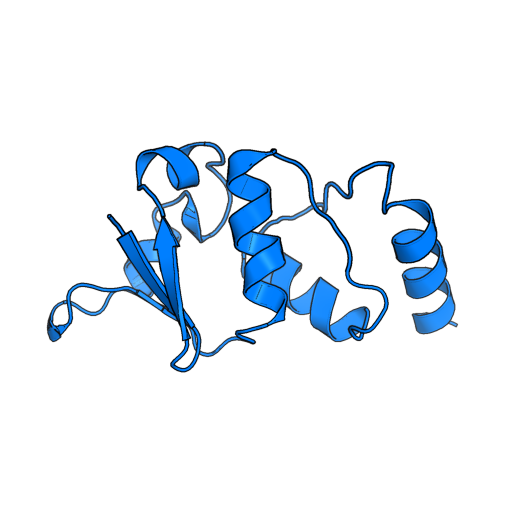
ATOM 827 N N . ARG A 1 99 ? 18.261 54.349 -7.525 1.00 27.56 140 ARG A N 1
ATOM 828 C CA . ARG A 1 99 ? 19.080 53.359 -6.838 1.00 26.15 140 ARG A CA 1
ATOM 829 C C . ARG A 1 99 ? 18.310 52.073 -6.576 1.00 25.71 140 ARG A C 1
ATOM 830 O O . ARG A 1 99 ? 18.863 50.981 -6.688 1.00 26.67 140 ARG A O 1
ATOM 838 N N . ARG A 1 100 ? 17.032 52.194 -6.232 1.00 24.84 141 ARG A N 1
ATOM 839 C CA . ARG A 1 100 ? 16.215 51.011 -5.990 1.00 24.71 141 ARG A CA 1
ATOM 840 C C . ARG A 1 100 ? 16.161 50.171 -7.266 1.00 25.82 141 ARG A C 1
ATOM 841 O O . ARG A 1 100 ? 16.324 48.952 -7.228 1.00 25.14 141 ARG A O 1
ATOM 849 N N . ARG A 1 101 ? 15.941 50.822 -8.402 1.00 27.44 142 ARG A N 1
ATOM 850 C CA . ARG A 1 101 ? 15.871 50.085 -9.660 1.00 29.83 142 ARG A CA 1
ATOM 851 C C . ARG A 1 101 ? 17.200 49.410 -9.973 1.00 28.71 142 ARG A C 1
ATOM 852 O O . ARG A 1 101 ? 17.245 48.213 -10.254 1.00 26.95 142 ARG A O 1
ATOM 860 N N . GLU A 1 102 ? 18.282 50.179 -9.923 1.00 28.64 143 GLU A N 1
ATOM 861 C CA . GLU A 1 102 ? 19.606 49.632 -10.196 1.00 29.42 143 GLU A CA 1
ATOM 862 C C . GLU A 1 102 ? 19.886 48.394 -9.341 1.00 28.69 143 GLU A C 1
ATOM 863 O O . GLU A 1 102 ? 20.403 47.395 -9.836 1.00 27.28 143 GLU A O 1
ATOM 869 N N . ASN A 1 103 ? 19.530 48.464 -8.061 1.00 28.49 144 ASN A N 1
ATOM 870 C CA . ASN A 1 103 ? 19.744 47.361 -7.128 1.00 30.12 144 ASN A CA 1
ATOM 871 C C . ASN A 1 103 ? 18.885 46.135 -7.450 1.00 30.94 144 ASN A C 1
ATOM 872 O O . ASN A 1 103 ? 19.208 45.019 -7.045 1.00 31.17 144 ASN A O 1
ATOM 877 N N . ALA A 1 104 ? 17.799 46.347 -8.185 1.00 29.26 145 ALA A N 1
ATOM 878 C CA . ALA A 1 104 ? 16.889 45.264 -8.540 1.00 30.64 145 ALA A CA 1
ATOM 879 C C . ALA A 1 104 ? 17.124 44.672 -9.930 1.00 31.25 145 ALA A C 1
ATOM 880 O O . ALA A 1 104 ? 16.415 43.752 -10.341 1.00 30.04 145 ALA A O 1
ATOM 882 N N . GLU A 1 105 ? 18.108 45.189 -10.656 1.00 32.06 146 GLU A N 1
ATOM 883 C CA . GLU A 1 105 ? 18.379 44.673 -11.993 1.00 34.74 146 GLU A CA 1
ATOM 884 C C . GLU A 1 105 ? 18.961 43.266 -11.902 1.00 36.27 146 GLU A C 1
ATOM 885 O O . GLU A 1 105 ? 19.674 42.988 -10.914 1.00 37.91 146 GLU A O 1
#

Solvent-accessible surface area: 6488 Å² total; per-residue (Å²): 129,19,30,0,27,0,56,62,56,169,31,66,11,150,78,114,16,0,89,125,71,88,131,10,6,0,10,38,89,100,16,92,172,43,83,81,96,168,80,127,38,24,74,2,113,42,54,41,95,2,1,125,10,0,28,54,13,0,160,63,15,30,2,88,12,12,64,146,35,71,8,59,39,0,31,102,12,4,57,73,1,25,10,119,103,60,103,20,13,140,96,22,89,106,52,9,111,92,72,104,179,126,91,86,130

Radius of gyration: 14.02 Å; Cα contacts (8 Å, |Δi|>4): 139; chains: 1; bounding box: 25×22×46 Å

B-factor: mean 29.02, std 8.02, range [14.96, 57.74]

Secondary structure (DSSP, 8-state):
-EEEEETTEEEEE-HHHHHTS-SSSTTSGGGGGGEEGGGTEEEE-S-TTTHHHHHHHHHHS-B---TTS-HHHHHHHHHHHT--S--B-HHHHHHHHHHHHHHH-

GO terms:
  GO:0032809 neuronal cell body membrane (C, IDA)
  GO:0005249 voltage-gated potassium channel activity (F, IDA)
  GO:0005250 A-type (transient outward) potassium channel activity (F, IDA)
  GO:0042383 sarcolemma (C, IDA)
  GO:0043197 dendritic spine (C, IDA)
  GO:0044853 plasma membrane raft (C, IDA)
  GO:0045211 postsynaptic membrane (C, IDA)
  GO:0005886 plasma membrane (C, IDA)
  GO:0005901 caveola (C, IDA)
  GO:0030315 T-tubule (C, IDA)
  GO:0008076 voltage-gated potassium channel complex (C, IDA)
  GO:0071456 cellular response to hypoxia (P, IDA)
  GO:0071805 potassium ion transmembrane transport (P, IDA)
  GO:0043204 perikaryon (C, EXP)
  GO:0045202 synapse (C, EXP)
  GO:0045211 postsynaptic membrane (C, EXP)
  GO:0070161 anchoring junction (C, EXP)
  GO:0005886 plasma membrane (C, EXP)
  GO:0005886 plasma membrane (C, IMP)
  GO:0086001 cardiac muscle cell action potential (P, IMP)

Foldseek 3Di:
DAWEQELNDTDDDDLVLLCQDDQWCSNDPVQVVQADVVVRHGYHPADPVLVVQVSVCSVVVEGADDLPDQLVSNVVVCVVGRCPPHHHDPVHVVSSVVNVVVVVD